Protein AF-D8J6N3-F1 (afdb_monomer_lite)

Radius of gyration: 20.4 Å; chains: 1; bounding box: 45×22×62 Å

Sequence (81 aa):
MTRNGNRSAILESLKDGIDGLQRAIETARPETPEEQRVQLRQYYELGYLANQCWKLQRDTDIDEMSQRMALLEDKTDMERY

InterPro domains:
  IPR058449 Domain of unknown function DUF8136 [PF26457] (14-75)

Secondary structure (DSSP, 8-state):
--HHHHHHHHHHHHHHHHHHHHHHHHH----SHHHHHHHHHHHHHHHHHHHHHHHHHHHHHHHHHHHHHHHHHHHHHHTT-

pLDDT: mean 85.05, std 11.92, range [48.84, 97.75]

Structure (mmCIF, N/CA/C/O backbone):
data_AF-D8J6N3-F1
#
_entry.id   AF-D8J6N3-F1
#
loop_
_atom_site.group_PDB
_atom_site.id
_atom_site.type_symbol
_atom_site.label_atom_id
_atom_site.label_alt_id
_atom_site.label_comp_id
_atom_site.label_asym_id
_atom_site.label_entity_id
_atom_site.label_seq_id
_atom_site.pdbx_PDB_ins_code
_atom_site.Cartn_x
_atom_site.Cartn_y
_atom_site.Cartn_z
_atom_site.occupancy
_atom_site.B_iso_or_equiv
_atom_site.auth_seq_id
_atom_site.auth_comp_id
_atom_site.auth_asym_id
_atom_site.auth_atom_id
_atom_site.pdbx_PDB_model_num
ATOM 1 N N . MET A 1 1 ? 14.613 -17.452 -14.998 1.00 48.84 1 MET A N 1
ATOM 2 C CA . MET A 1 1 ? 13.785 -16.335 -14.492 1.00 48.84 1 MET A CA 1
ATOM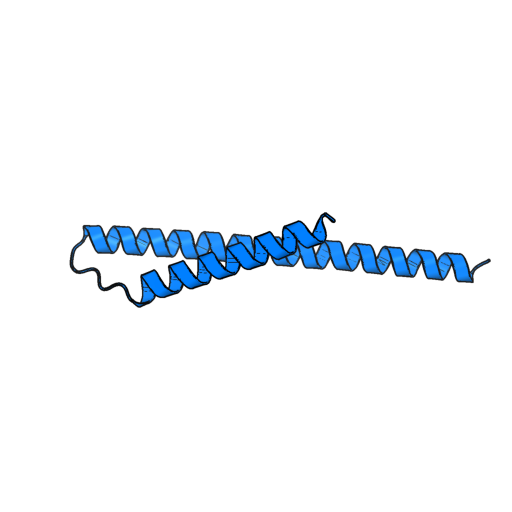 3 C C . MET A 1 1 ? 14.609 -15.061 -14.549 1.00 48.84 1 MET A C 1
ATOM 5 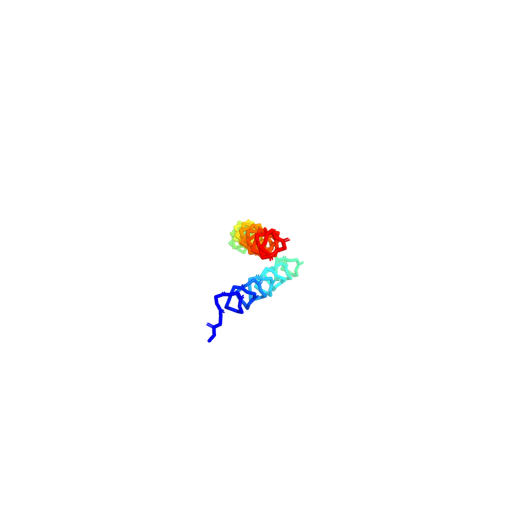O O . MET A 1 1 ? 15.646 -14.995 -13.903 1.00 48.84 1 MET A O 1
ATOM 9 N N . THR A 1 2 ? 14.213 -14.090 -15.366 1.00 55.41 2 THR A N 1
ATOM 10 C CA . THR A 1 2 ? 14.850 -12.765 -15.429 1.00 55.41 2 THR A CA 1
ATOM 11 C C . THR A 1 2 ? 14.522 -11.961 -14.167 1.00 55.41 2 THR A C 1
ATOM 13 O O . THR A 1 2 ? 13.417 -12.057 -13.634 1.00 55.41 2 THR A O 1
ATOM 16 N N . ARG A 1 3 ? 15.477 -11.156 -13.683 1.00 59.75 3 ARG A N 1
ATOM 17 C CA . ARG A 1 3 ? 15.361 -10.329 -12.463 1.00 59.75 3 ARG A CA 1
ATOM 18 C C . ARG A 1 3 ? 14.100 -9.445 -12.445 1.00 59.75 3 ARG A C 1
ATOM 20 O O . ARG A 1 3 ? 13.516 -9.268 -11.381 1.00 59.75 3 ARG A O 1
ATOM 27 N N . ASN A 1 4 ? 13.648 -8.968 -13.611 1.00 60.50 4 ASN A N 1
ATOM 28 C CA . ASN A 1 4 ? 12.405 -8.198 -13.750 1.00 60.50 4 ASN A CA 1
ATOM 29 C C . ASN A 1 4 ? 11.140 -9.021 -13.482 1.00 60.50 4 ASN A C 1
ATOM 31 O O . ASN A 1 4 ? 10.283 -8.560 -12.741 1.00 60.50 4 ASN A O 1
ATOM 35 N N . GLY A 1 5 ? 11.052 -10.262 -13.973 1.00 65.81 5 GLY A N 1
ATOM 36 C CA . GLY A 1 5 ? 9.884 -11.115 -13.716 1.00 65.81 5 GLY A CA 1
ATOM 37 C C . GLY A 1 5 ? 9.693 -11.437 -12.230 1.00 65.81 5 GLY A C 1
ATOM 38 O O . GLY A 1 5 ? 8.567 -11.535 -11.756 1.00 65.81 5 GLY A O 1
ATOM 39 N N . ASN A 1 6 ? 10.790 -11.531 -11.471 1.00 78.06 6 ASN A N 1
ATOM 40 C CA . ASN A 1 6 ? 10.729 -11.742 -10.025 1.00 78.06 6 ASN A CA 1
ATOM 41 C C . ASN A 1 6 ? 10.257 -10.477 -9.277 1.00 78.06 6 ASN A C 1
ATOM 43 O O . ASN A 1 6 ? 9.459 -10.560 -8.352 1.00 78.06 6 ASN A O 1
ATOM 47 N N . ARG A 1 7 ? 10.696 -9.285 -9.703 1.00 77.88 7 ARG A N 1
ATOM 48 C CA . ARG A 1 7 ? 10.275 -8.014 -9.088 1.00 77.88 7 ARG A CA 1
ATOM 49 C C . ARG A 1 7 ? 8.810 -7.680 -9.342 1.00 77.88 7 ARG A C 1
ATOM 51 O O . ARG A 1 7 ? 8.143 -7.243 -8.412 1.00 77.88 7 ARG A O 1
ATOM 58 N N . SER A 1 8 ? 8.306 -7.909 -10.554 1.00 82.69 8 SER A N 1
ATOM 59 C CA . SER A 1 8 ? 6.886 -7.699 -10.863 1.00 82.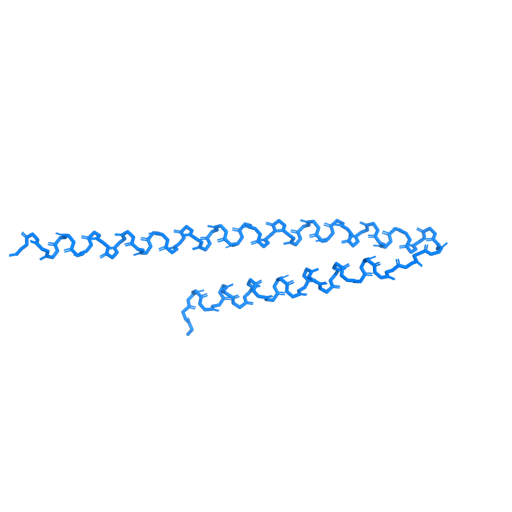69 8 SER A CA 1
ATOM 60 C C . SER A 1 8 ? 5.987 -8.594 -10.007 1.00 82.69 8 SER A C 1
ATOM 62 O O . SER A 1 8 ? 5.019 -8.100 -9.442 1.00 82.69 8 SER A O 1
ATOM 64 N N . ALA A 1 9 ? 6.360 -9.865 -9.821 1.00 86.31 9 ALA A N 1
ATOM 65 C CA . ALA A 1 9 ? 5.635 -10.784 -8.942 1.00 86.31 9 ALA A CA 1
ATOM 66 C C . ALA A 1 9 ? 5.669 -10.339 -7.466 1.00 86.31 9 ALA A C 1
ATOM 68 O O . ALA A 1 9 ? 4.665 -10.430 -6.764 1.00 86.31 9 ALA A O 1
ATOM 69 N N . ILE A 1 10 ? 6.806 -9.811 -6.994 1.00 86.94 10 ILE A N 1
ATOM 70 C CA . ILE A 1 10 ? 6.911 -9.241 -5.641 1.00 86.94 10 ILE A CA 1
ATOM 71 C C . ILE A 1 10 ? 6.010 -8.009 -5.498 1.00 86.94 10 ILE A C 1
ATOM 73 O O . ILE A 1 10 ? 5.324 -7.886 -4.489 1.00 86.94 10 ILE A O 1
ATOM 77 N N . LEU A 1 11 ? 5.991 -7.109 -6.489 1.00 89.00 11 LEU A N 1
ATOM 78 C CA . LEU A 1 11 ? 5.129 -5.922 -6.488 1.00 89.00 11 LEU A CA 1
ATOM 79 C C . LEU A 1 11 ? 3.645 -6.291 -6.469 1.00 89.00 11 LEU A C 1
ATOM 81 O O . LEU A 1 11 ? 2.880 -5.672 -5.737 1.00 89.00 11 LEU A O 1
ATOM 85 N N . GLU A 1 12 ? 3.245 -7.284 -7.257 1.00 91.00 12 GLU A N 1
ATOM 86 C CA . GLU A 1 12 ? 1.874 -7.795 -7.281 1.00 91.00 12 GLU A CA 1
ATOM 87 C C . GLU A 1 12 ? 1.487 -8.387 -5.922 1.00 91.00 12 GLU A C 1
ATOM 89 O O . GLU A 1 12 ? 0.514 -7.947 -5.318 1.00 91.00 12 GLU A O 1
ATOM 94 N N . SER A 1 13 ? 2.330 -9.256 -5.357 1.00 91.12 13 SER A N 1
ATOM 95 C CA . SER A 1 13 ? 2.097 -9.818 -4.023 1.00 91.12 13 SER A CA 1
ATOM 96 C C . SER A 1 13 ? 2.037 -8.749 -2.923 1.00 91.12 13 SER A C 1
ATOM 98 O O . SER A 1 13 ? 1.263 -8.892 -1.975 1.00 91.12 13 SER A O 1
ATOM 100 N N . LEU A 1 14 ? 2.829 -7.674 -3.028 1.00 91.12 14 LEU A N 1
ATOM 101 C CA . LEU A 1 14 ? 2.781 -6.553 -2.086 1.00 91.12 14 LEU A CA 1
ATOM 102 C C . LEU A 1 14 ? 1.471 -5.771 -2.204 1.00 91.12 14 LEU A C 1
ATOM 104 O O . LEU A 1 14 ? 0.897 -5.405 -1.180 1.00 91.12 14 LEU A O 1
ATOM 108 N N . LYS A 1 15 ? 1.001 -5.526 -3.432 1.00 93.00 15 LYS A N 1
ATOM 109 C CA . LYS A 1 15 ? -0.281 -4.859 -3.694 1.00 93.00 15 LYS A CA 1
ATOM 110 C C . LYS A 1 15 ? -1.448 -5.679 -3.154 1.00 93.00 15 LYS A C 1
ATOM 112 O O . LYS A 1 15 ? -2.266 -5.131 -2.426 1.00 93.00 15 LYS A O 1
ATOM 117 N N . ASP A 1 16 ? -1.459 -6.986 -3.399 1.00 94.88 16 ASP A N 1
ATOM 118 C CA . ASP A 1 16 ? -2.488 -7.883 -2.864 1.00 94.88 16 ASP A CA 1
ATOM 119 C C . ASP A 1 16 ? -2.514 -7.873 -1.327 1.00 94.88 16 ASP A C 1
ATOM 121 O O . ASP A 1 16 ? -3.582 -7.840 -0.710 1.00 94.88 16 ASP A O 1
ATOM 125 N N . GLY A 1 17 ? -1.337 -7.857 -0.692 1.00 92.50 17 GLY A N 1
ATOM 126 C CA . GLY A 1 17 ? -1.212 -7.750 0.763 1.00 92.50 17 GLY A CA 1
ATOM 127 C C . GLY A 1 17 ? -1.718 -6.414 1.317 1.00 92.50 17 GLY A C 1
ATOM 128 O O . GLY A 1 17 ? -2.424 -6.398 2.327 1.00 92.50 17 GLY A O 1
ATOM 129 N N . ILE A 1 18 ? -1.398 -5.303 0.644 1.00 95.38 18 ILE A N 1
ATOM 130 C CA . ILE A 1 18 ? -1.894 -3.958 0.976 1.00 95.38 18 ILE A CA 1
ATOM 131 C C . ILE A 1 18 ? -3.421 -3.917 0.882 1.00 95.38 18 ILE A C 1
ATOM 133 O O . ILE A 1 18 ? -4.071 -3.511 1.844 1.00 95.38 18 ILE A O 1
ATOM 137 N N . ASP A 1 19 ? -3.991 -4.392 -0.225 1.00 95.69 19 ASP A N 1
ATOM 138 C CA . ASP A 1 19 ? -5.436 -4.409 -0.454 1.00 95.69 19 ASP A CA 1
ATOM 139 C C . ASP A 1 19 ? -6.159 -5.276 0.584 1.00 95.69 19 ASP A C 1
ATOM 141 O O . ASP A 1 19 ? -7.209 -4.897 1.111 1.00 95.69 19 ASP A O 1
ATOM 145 N N . GLY A 1 20 ? -5.596 -6.443 0.905 1.00 95.12 20 GLY A N 1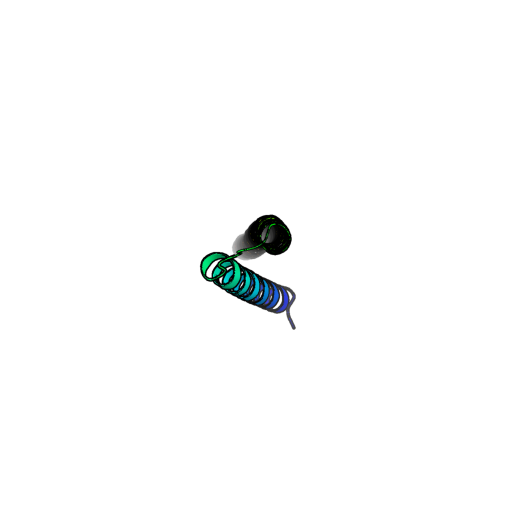
ATOM 146 C CA . GLY A 1 20 ? -6.133 -7.334 1.930 1.00 95.12 20 GLY A CA 1
ATOM 147 C C . GLY A 1 20 ? -6.144 -6.685 3.314 1.00 95.12 20 GLY A C 1
ATOM 148 O O . GLY A 1 20 ? -7.167 -6.712 4.003 1.00 95.12 20 GLY A O 1
ATOM 149 N N . LEU A 1 21 ? -5.033 -6.058 3.705 1.00 94.38 21 LEU A N 1
ATOM 150 C CA . LEU A 1 21 ? -4.912 -5.377 4.991 1.00 94.38 21 LEU A CA 1
ATOM 151 C C . LEU A 1 21 ? -5.818 -4.143 5.070 1.00 94.38 21 LEU A C 1
ATOM 153 O O . LEU A 1 21 ? -6.480 -3.939 6.086 1.00 94.38 21 LEU A O 1
ATOM 157 N N . GLN A 1 22 ? -5.906 -3.358 3.996 1.00 95.94 22 GLN A N 1
ATOM 158 C CA . GLN A 1 22 ? -6.808 -2.213 3.913 1.00 95.94 22 GLN A CA 1
ATOM 159 C C . GLN A 1 22 ? -8.263 -2.646 4.118 1.00 95.94 22 GLN A C 1
ATOM 161 O O . GLN A 1 22 ? -8.945 -2.094 4.980 1.00 95.94 22 GLN A O 1
ATOM 166 N N . ARG A 1 23 ? -8.724 -3.686 3.408 1.00 95.12 23 ARG A N 1
ATOM 167 C CA . ARG A 1 23 ? -10.087 -4.216 3.588 1.00 95.12 23 ARG A CA 1
ATOM 168 C C . ARG A 1 23 ? -10.324 -4.712 5.011 1.00 95.12 23 ARG A C 1
ATOM 170 O O . ARG A 1 23 ? -11.400 -4.484 5.561 1.00 95.12 23 ARG A O 1
ATOM 177 N N . ALA A 1 24 ? -9.341 -5.378 5.619 1.00 92.62 24 ALA A N 1
ATOM 178 C CA . ALA A 1 24 ? -9.449 -5.848 6.999 1.00 92.62 24 ALA A CA 1
ATOM 179 C C . ALA A 1 24 ? -9.609 -4.678 7.983 1.00 92.62 24 ALA A C 1
ATOM 181 O O . ALA A 1 24 ? -10.445 -4.741 8.880 1.00 92.62 24 ALA A O 1
ATOM 182 N N . ILE A 1 25 ? -8.865 -3.589 7.781 1.00 93.50 25 ILE A N 1
ATOM 183 C CA . ILE A 1 25 ? -8.957 -2.382 8.606 1.00 93.50 25 ILE A CA 1
ATOM 184 C C . ILE A 1 25 ? -10.302 -1.670 8.407 1.00 93.50 25 ILE A C 1
ATOM 186 O O . ILE A 1 25 ? -10.930 -1.290 9.394 1.00 93.50 25 ILE A O 1
ATOM 190 N N . GLU A 1 26 ? -10.747 -1.499 7.159 1.00 93.00 26 GLU A N 1
ATOM 191 C CA . GLU A 1 26 ? -11.986 -0.789 6.799 1.00 93.00 26 GLU A CA 1
ATOM 192 C C . GLU A 1 26 ? -13.251 -1.522 7.259 1.00 93.00 26 GLU A C 1
ATOM 194 O O . GLU A 1 26 ? -14.260 -0.892 7.580 1.00 93.00 26 GLU A O 1
ATOM 199 N N . THR A 1 27 ? -13.212 -2.855 7.294 1.00 94.56 27 THR A N 1
ATOM 200 C CA . THR A 1 27 ? -14.343 -3.678 7.746 1.00 94.56 27 THR A CA 1
ATOM 201 C C . THR A 1 27 ? -14.323 -3.948 9.250 1.00 94.56 27 THR A C 1
ATOM 203 O O . THR A 1 27 ? -15.355 -4.325 9.811 1.00 94.56 27 THR A O 1
ATOM 206 N N . ALA A 1 28 ? -13.186 -3.731 9.919 1.00 92.44 28 ALA A N 1
ATOM 207 C CA . ALA A 1 28 ? -13.060 -3.930 11.354 1.00 92.44 28 ALA A CA 1
ATOM 208 C C . ALA A 1 28 ? -13.901 -2.921 12.148 1.00 92.44 28 ALA A C 1
ATOM 210 O O . ALA A 1 28 ? -13.905 -1.715 11.892 1.00 92.44 28 ALA A O 1
ATOM 211 N N . ARG A 1 29 ? -14.577 -3.431 13.179 1.00 94.50 29 ARG A N 1
ATOM 212 C CA . ARG A 1 29 ? -15.305 -2.645 14.179 1.00 94.50 29 ARG A CA 1
ATOM 213 C C . ARG A 1 29 ? -14.771 -3.000 15.563 1.00 94.50 29 ARG A C 1
ATOM 215 O O . ARG A 1 29 ? -15.345 -3.867 16.210 1.00 94.50 29 ARG A O 1
ATOM 222 N N . PRO A 1 30 ? -13.641 -2.416 15.988 1.00 93.81 30 PRO A N 1
ATOM 223 C CA . PRO A 1 30 ? -13.087 -2.716 17.298 1.00 93.81 30 PRO A CA 1
ATOM 224 C C . PRO A 1 30 ? -13.976 -2.123 18.396 1.00 93.81 30 PRO A C 1
ATOM 226 O O . PRO A 1 30 ? -14.260 -0.923 18.402 1.00 93.81 30 PRO A O 1
ATOM 229 N N . GLU A 1 31 ? -14.391 -2.959 19.338 1.00 97.12 31 GLU A N 1
ATOM 230 C CA . GLU A 1 31 ? -15.270 -2.588 20.451 1.00 97.12 31 GLU A CA 1
ATOM 231 C C . GLU A 1 31 ? -14.483 -2.437 21.758 1.00 97.12 31 GLU A C 1
ATOM 233 O O . GLU A 1 31 ? -14.901 -1.716 22.666 1.00 97.12 31 GLU A O 1
ATOM 238 N N . THR A 1 32 ? -13.302 -3.057 21.840 1.00 97.75 32 THR A N 1
ATOM 239 C CA . THR A 1 32 ? -12.426 -3.005 23.014 1.00 97.75 32 THR A CA 1
ATOM 240 C C . THR A 1 32 ? -11.163 -2.163 22.780 1.00 97.75 32 THR A C 1
ATOM 242 O O . THR A 1 32 ? -10.675 -2.046 21.651 1.00 97.75 32 THR A O 1
ATOM 245 N N . PRO A 1 33 ? -10.548 -1.606 23.844 1.00 97.19 33 PRO A N 1
ATOM 246 C CA . PRO A 1 33 ? -9.269 -0.900 23.731 1.00 97.19 33 PRO A CA 1
ATOM 247 C C . PRO A 1 33 ? -8.132 -1.758 23.157 1.00 97.19 33 PRO A C 1
ATOM 249 O O . PRO A 1 33 ? -7.209 -1.238 22.533 1.00 97.19 33 PRO A O 1
ATOM 252 N N . GLU A 1 34 ? -8.168 -3.072 23.373 1.00 96.38 34 GLU A N 1
ATOM 253 C CA . GLU A 1 34 ? -7.180 -4.002 22.820 1.00 96.38 34 GLU A CA 1
ATOM 254 C C . GLU A 1 34 ? -7.356 -4.172 21.314 1.00 96.38 34 GLU A C 1
ATOM 256 O O . GLU A 1 34 ? -6.379 -4.048 20.574 1.00 96.38 34 GLU A O 1
ATOM 261 N N . GLU A 1 35 ? -8.589 -4.332 20.840 1.00 94.44 35 GLU A N 1
ATOM 262 C CA . GLU A 1 35 ? -8.891 -4.377 19.406 1.00 94.44 35 GLU A CA 1
ATOM 263 C C . GLU A 1 35 ? -8.532 -3.059 18.709 1.00 94.44 35 GLU A C 1
ATOM 265 O O . GLU A 1 35 ? -7.951 -3.074 17.625 1.00 94.44 35 GLU A O 1
ATOM 270 N N . GLN A 1 36 ? -8.772 -1.912 19.351 1.00 95.00 36 GLN A N 1
ATOM 271 C CA . GLN A 1 36 ? -8.359 -0.606 18.822 1.00 95.00 36 GLN A CA 1
ATOM 272 C C . GLN A 1 36 ? -6.832 -0.489 18.703 1.00 95.00 36 GLN A C 1
ATOM 274 O O . GLN A 1 36 ? -6.324 0.065 17.727 1.00 95.00 36 GLN A O 1
ATOM 279 N N . ARG A 1 37 ? -6.069 -1.044 19.656 1.00 96.06 37 ARG A N 1
ATOM 280 C CA . ARG A 1 37 ? -4.597 -1.095 19.571 1.00 96.06 37 ARG A CA 1
ATOM 281 C C . ARG A 1 37 ? -4.118 -1.999 18.440 1.00 96.06 37 ARG A C 1
ATOM 283 O O . ARG A 1 37 ? -3.118 -1.677 17.797 1.00 96.06 37 ARG A O 1
ATOM 290 N N . VAL A 1 38 ? -4.802 -3.118 18.205 1.00 94.62 38 VAL A N 1
ATOM 291 C CA . VAL A 1 38 ? -4.514 -3.996 17.063 1.00 94.62 38 VAL A CA 1
ATOM 292 C C . VAL A 1 38 ? -4.781 -3.251 15.757 1.00 94.62 38 VAL A C 1
ATOM 294 O O . VAL A 1 38 ? -3.891 -3.201 14.910 1.00 94.62 38 VAL A O 1
ATOM 297 N N . GLN A 1 39 ? -5.931 -2.586 15.631 1.00 93.62 39 GLN A N 1
ATOM 298 C CA . GLN A 1 39 ? -6.270 -1.810 14.438 1.00 93.62 39 GLN A CA 1
ATOM 299 C C . GLN A 1 39 ? -5.260 -0.679 14.189 1.00 93.62 39 GLN A C 1
ATOM 301 O O . GLN A 1 39 ? -4.797 -0.487 13.067 1.00 93.62 39 GLN A O 1
ATOM 306 N N . LEU A 1 40 ? -4.829 0.027 15.240 1.00 94.94 40 LEU A N 1
ATOM 307 C CA . LEU A 1 40 ? -3.791 1.053 15.130 1.00 94.94 40 LEU A CA 1
ATOM 308 C C . LEU A 1 40 ? -2.461 0.478 14.612 1.00 94.94 40 LEU A C 1
ATOM 310 O O . LEU A 1 40 ? -1.806 1.087 13.768 1.00 94.94 40 LEU A O 1
ATOM 314 N N . ARG A 1 41 ? -2.063 -0.710 15.082 1.00 94.75 41 ARG A N 1
ATOM 315 C CA . ARG A 1 41 ? -0.863 -1.399 14.583 1.00 94.75 41 ARG A CA 1
ATOM 316 C C . ARG A 1 41 ? -0.988 -1.749 13.101 1.00 94.75 41 ARG A C 1
ATOM 318 O O . ARG A 1 41 ? -0.034 -1.537 12.358 1.00 94.75 41 ARG A O 1
ATOM 325 N N . GLN A 1 42 ? -2.158 -2.221 12.681 1.00 93.19 42 GLN A N 1
ATOM 326 C CA . GLN A 1 42 ? -2.448 -2.536 11.283 1.00 93.19 42 GLN A CA 1
ATOM 327 C C . GLN A 1 42 ? -2.362 -1.290 10.387 1.00 93.19 42 GLN A C 1
ATOM 329 O O . GLN A 1 42 ? -1.820 -1.375 9.290 1.00 93.19 42 GLN A O 1
ATOM 334 N N . TYR A 1 43 ? -2.789 -0.111 10.860 1.00 93.62 43 T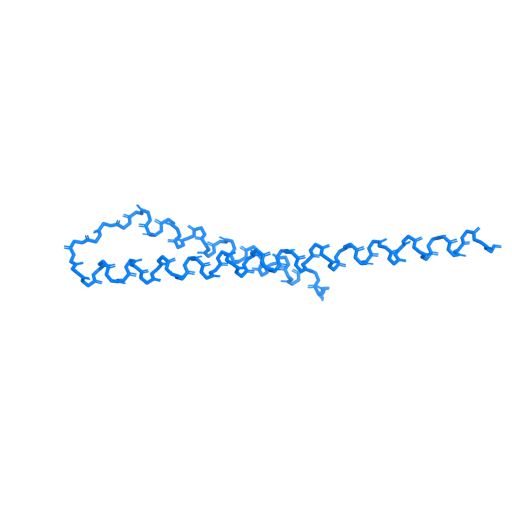YR A N 1
ATOM 335 C CA . TYR A 1 43 ? -2.586 1.150 10.129 1.00 93.62 43 TYR A CA 1
ATOM 336 C C . TYR A 1 43 ? -1.102 1.486 9.916 1.00 93.62 43 TYR A C 1
ATOM 338 O O . TYR A 1 43 ? -0.715 1.912 8.826 1.00 93.62 43 TYR A O 1
ATOM 346 N N . TYR A 1 44 ? -0.252 1.290 10.930 1.00 95.00 44 TYR A N 1
ATOM 347 C CA . TYR A 1 44 ? 1.192 1.500 10.773 1.00 95.00 44 TYR A CA 1
ATOM 348 C C . TYR A 1 44 ? 1.812 0.516 9.781 1.00 95.00 44 TYR A C 1
ATOM 350 O O . TYR A 1 44 ? 2.656 0.902 8.970 1.00 95.00 44 TYR A O 1
ATOM 358 N N . GLU A 1 45 ? 1.382 -0.742 9.828 1.00 93.69 45 GLU A N 1
ATOM 359 C CA . GLU A 1 45 ? 1.826 -1.780 8.904 1.00 93.69 45 GLU A CA 1
ATOM 360 C C . GLU A 1 45 ? 1.402 -1.474 7.463 1.00 93.69 45 GLU A C 1
ATOM 362 O O . GLU A 1 45 ? 2.236 -1.524 6.559 1.00 93.69 45 GLU A O 1
ATOM 367 N N . LEU A 1 46 ? 0.160 -1.030 7.255 1.00 93.56 46 LEU A N 1
ATOM 368 C CA . LEU A 1 46 ? -0.334 -0.568 5.958 1.00 93.56 46 LEU A CA 1
ATOM 369 C C . LEU A 1 46 ? 0.526 0.575 5.403 1.00 93.56 46 LEU A C 1
ATOM 371 O O . LEU A 1 46 ? 0.961 0.526 4.252 1.00 93.56 46 LEU A O 1
ATOM 375 N N . GLY A 1 47 ? 0.827 1.582 6.229 1.00 92.38 47 GLY A N 1
ATOM 376 C CA . GLY A 1 47 ? 1.691 2.696 5.832 1.00 92.38 47 GLY A CA 1
ATOM 377 C C . GLY A 1 47 ? 3.111 2.248 5.471 1.00 92.38 47 GLY A C 1
ATOM 378 O O . GLY A 1 47 ? 3.697 2.733 4.499 1.00 92.38 47 GLY A O 1
ATOM 379 N N . TYR A 1 48 ? 3.662 1.287 6.215 1.00 93.38 48 TYR A N 1
ATOM 380 C CA . TYR A 1 48 ? 4.961 0.700 5.907 1.00 93.38 48 TYR A CA 1
ATOM 381 C C . TYR A 1 48 ? 4.945 -0.035 4.561 1.00 93.38 48 TYR A C 1
ATOM 383 O O . TYR A 1 48 ? 5.802 0.238 3.718 1.00 93.38 48 TYR A O 1
ATOM 391 N N . LEU A 1 49 ? 3.964 -0.913 4.332 1.00 90.56 49 LEU A N 1
ATOM 392 C CA . LEU A 1 49 ? 3.840 -1.681 3.091 1.00 90.56 49 LEU A CA 1
ATOM 393 C C . LEU A 1 49 ? 3.630 -0.771 1.877 1.00 90.56 49 LEU A C 1
ATOM 395 O O . LEU A 1 49 ? 4.314 -0.939 0.867 1.00 90.56 49 LEU A O 1
ATOM 399 N N . ALA A 1 50 ? 2.775 0.248 1.992 1.00 91.62 50 ALA A N 1
ATOM 400 C CA . ALA A 1 50 ? 2.559 1.234 0.934 1.00 91.62 50 ALA A CA 1
ATOM 401 C C . ALA A 1 50 ? 3.863 1.954 0.543 1.00 91.62 50 ALA A C 1
ATOM 403 O O . ALA A 1 50 ? 4.180 2.091 -0.640 1.00 91.62 50 ALA A O 1
ATOM 404 N N . ASN A 1 51 ? 4.673 2.351 1.531 1.00 91.88 51 ASN A N 1
ATOM 405 C CA . ASN A 1 51 ? 5.974 2.972 1.285 1.00 91.88 51 ASN A CA 1
ATOM 406 C C . ASN A 1 51 ? 6.966 2.009 0.606 1.00 91.88 51 ASN A C 1
ATOM 408 O O . ASN A 1 51 ? 7.712 2.424 -0.280 1.00 91.88 51 ASN A O 1
ATOM 412 N N . GLN A 1 52 ? 6.983 0.729 0.993 1.00 89.25 52 GLN A N 1
ATOM 413 C CA . GLN A 1 52 ? 7.831 -0.272 0.333 1.00 89.25 52 GLN A CA 1
ATOM 414 C C . GLN A 1 52 ? 7.405 -0.506 -1.119 1.00 89.25 52 GLN A C 1
ATOM 416 O O . GLN A 1 52 ? 8.261 -0.540 -2.001 1.00 89.25 52 GLN A O 1
ATOM 421 N N . CYS A 1 53 ? 6.097 -0.592 -1.381 1.00 89.94 53 CYS A N 1
ATOM 422 C CA . CYS A 1 53 ? 5.566 -0.723 -2.735 1.00 89.94 53 CYS A CA 1
ATOM 423 C C . CYS A 1 53 ? 5.985 0.465 -3.612 1.00 89.94 53 CYS A C 1
ATOM 425 O O . CYS A 1 53 ? 6.482 0.266 -4.719 1.00 89.94 53 CYS A O 1
ATOM 427 N N . TRP A 1 54 ? 5.853 1.695 -3.102 1.00 88.94 54 TRP A N 1
ATOM 428 C CA . TRP A 1 54 ? 6.250 2.901 -3.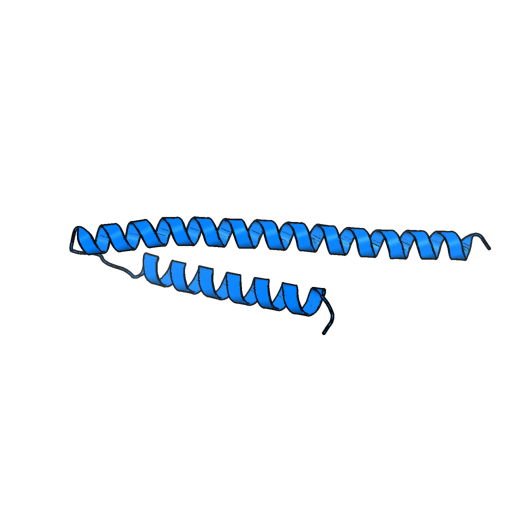833 1.00 88.94 54 TRP A CA 1
ATOM 429 C C . TRP A 1 54 ? 7.749 2.926 -4.158 1.00 88.94 54 TRP A C 1
ATOM 431 O O . TRP A 1 54 ? 8.132 3.205 -5.294 1.00 88.94 54 TRP A O 1
ATOM 441 N N . LYS A 1 55 ? 8.607 2.591 -3.185 1.00 88.81 55 LYS A N 1
ATOM 442 C CA . LYS A 1 55 ? 10.061 2.521 -3.397 1.00 88.81 55 LYS A CA 1
ATOM 443 C C . LYS A 1 55 ? 10.428 1.481 -4.448 1.00 88.81 55 LYS A C 1
ATOM 445 O O . LYS A 1 55 ? 11.164 1.794 -5.376 1.00 88.81 55 LYS A O 1
ATOM 450 N N . LEU A 1 56 ? 9.881 0.274 -4.326 1.00 86.50 56 LEU A N 1
ATOM 451 C CA . LEU A 1 56 ? 10.181 -0.824 -5.238 1.00 86.50 56 LEU A CA 1
ATOM 452 C C . LEU A 1 56 ? 9.703 -0.529 -6.666 1.00 86.50 56 LEU A C 1
ATOM 454 O O . LEU A 1 56 ? 10.394 -0.869 -7.625 1.00 86.50 56 LEU A O 1
ATOM 458 N N . GLN A 1 57 ? 8.550 0.129 -6.811 1.00 87.12 57 GLN A N 1
ATOM 459 C CA . GLN A 1 57 ? 8.055 0.570 -8.111 1.00 87.12 57 GLN A CA 1
ATOM 460 C C . GLN A 1 57 ? 8.990 1.615 -8.728 1.00 87.12 57 GLN A C 1
ATOM 462 O O . GLN A 1 57 ? 9.438 1.433 -9.855 1.00 87.12 57 GLN A O 1
ATOM 467 N N . ARG A 1 58 ? 9.378 2.643 -7.966 1.00 85.56 58 ARG A N 1
ATOM 468 C CA . ARG A 1 58 ? 10.306 3.678 -8.442 1.00 85.56 58 ARG A CA 1
ATOM 469 C C . ARG A 1 58 ? 11.662 3.102 -8.850 1.00 85.56 58 ARG A C 1
ATOM 471 O O . ARG A 1 58 ? 12.213 3.494 -9.872 1.00 85.56 58 ARG A O 1
ATOM 478 N N . ASP A 1 59 ? 12.201 2.179 -8.061 1.00 83.38 59 ASP A N 1
ATOM 479 C CA . ASP A 1 59 ? 13.473 1.523 -8.373 1.00 83.38 59 ASP A CA 1
ATOM 480 C C . ASP A 1 59 ? 13.359 0.656 -9.641 1.00 83.38 59 ASP A C 1
ATOM 482 O O . ASP A 1 59 ? 14.311 0.560 -10.414 1.00 83.38 59 ASP A O 1
ATOM 486 N N . THR A 1 60 ? 12.185 0.066 -9.893 1.00 76.88 60 THR A N 1
ATOM 487 C CA . THR A 1 60 ? 11.902 -0.677 -11.132 1.00 76.88 60 THR A CA 1
ATOM 488 C C . THR A 1 60 ? 11.847 0.259 -12.339 1.00 76.88 60 THR A C 1
ATOM 490 O O . THR A 1 60 ? 12.502 -0.017 -13.341 1.00 76.88 60 THR A O 1
ATOM 493 N N . ASP A 1 61 ? 11.151 1.392 -12.224 1.00 79.19 61 ASP A N 1
ATOM 494 C CA . ASP A 1 61 ? 11.056 2.391 -13.295 1.00 79.19 61 ASP A CA 1
ATOM 495 C C . ASP A 1 61 ? 12.447 2.927 -13.687 1.00 79.19 61 ASP A C 1
ATOM 497 O O . ASP A 1 61 ? 12.754 3.094 -14.870 1.00 79.19 61 ASP A O 1
ATOM 501 N N . ILE A 1 62 ? 13.323 3.148 -12.697 1.00 80.38 62 ILE A N 1
ATOM 502 C CA . ILE A 1 62 ? 14.713 3.571 -12.919 1.00 80.38 62 ILE A CA 1
ATOM 503 C C . ILE A 1 62 ? 15.505 2.485 -13.660 1.00 80.38 62 ILE A C 1
ATOM 505 O O . ILE A 1 62 ? 16.151 2.789 -14.664 1.00 80.38 62 ILE A O 1
ATOM 509 N N . ASP A 1 63 ? 15.435 1.229 -13.206 1.00 80.69 63 ASP A N 1
ATOM 510 C CA . ASP A 1 63 ? 16.127 0.104 -13.851 1.00 80.69 63 ASP A CA 1
ATOM 511 C C . ASP A 1 63 ? 15.678 -0.062 -15.320 1.00 80.69 63 ASP A C 1
ATOM 513 O O . ASP A 1 63 ? 16.503 -0.319 -16.204 1.00 80.69 63 ASP A O 1
ATOM 517 N N . GLU A 1 64 ? 14.384 0.106 -15.607 1.00 81.19 64 GLU A N 1
ATOM 518 C CA . GLU A 1 64 ? 13.839 0.041 -16.967 1.00 81.19 64 GLU A CA 1
ATOM 519 C C . GLU A 1 64 ? 14.294 1.217 -17.838 1.00 81.19 64 GLU A C 1
ATOM 521 O O . GLU A 1 64 ? 14.667 1.020 -18.999 1.00 81.19 64 GLU A O 1
ATOM 526 N N . MET A 1 65 ? 14.322 2.438 -17.295 1.00 81.31 65 MET A N 1
ATOM 527 C CA . MET A 1 65 ? 14.861 3.601 -18.004 1.00 81.31 65 MET A CA 1
ATOM 528 C C . MET A 1 65 ? 16.340 3.417 -18.351 1.00 81.31 65 MET A C 1
ATOM 530 O O . MET A 1 65 ? 16.726 3.674 -19.492 1.00 81.31 65 MET A O 1
ATOM 534 N N . SER A 1 66 ? 17.156 2.921 -17.418 1.00 81.69 66 SER A N 1
ATOM 535 C CA . SER A 1 66 ? 18.572 2.630 -17.670 1.00 81.69 66 SER A CA 1
ATOM 536 C C . SER A 1 66 ? 18.762 1.601 -18.786 1.00 81.69 66 SER A C 1
ATOM 538 O O . SER A 1 66 ? 19.598 1.804 -19.664 1.00 81.69 66 SER A O 1
ATOM 540 N N . GLN A 1 67 ? 17.953 0.537 -18.814 1.00 79.50 67 GLN A N 1
ATOM 541 C CA . GLN A 1 67 ? 17.992 -0.450 -19.900 1.00 79.50 67 GLN A CA 1
ATOM 542 C C . GLN A 1 67 ? 17.595 0.161 -21.249 1.00 79.50 67 GLN A C 1
ATOM 544 O O . GLN A 1 67 ? 18.225 -0.122 -22.267 1.00 79.50 67 GLN A O 1
ATOM 549 N N . ARG A 1 68 ? 16.575 1.027 -21.271 1.00 82.25 68 ARG A N 1
ATOM 550 C CA . ARG A 1 68 ? 16.148 1.721 -22.495 1.00 82.25 68 ARG A CA 1
ATOM 551 C C . ARG A 1 68 ? 17.213 2.680 -23.018 1.00 82.25 68 ARG A C 1
ATOM 553 O O . ARG A 1 68 ? 17.387 2.744 -24.230 1.00 82.25 68 ARG A O 1
ATOM 560 N N . MET A 1 69 ? 17.916 3.398 -22.139 1.00 81.25 69 MET A N 1
ATOM 561 C CA . MET A 1 69 ? 19.025 4.265 -22.552 1.00 81.25 69 MET A CA 1
ATOM 562 C C . MET A 1 69 ? 20.184 3.455 -23.128 1.00 81.25 69 MET A C 1
ATOM 564 O O . MET A 1 69 ? 20.620 3.767 -24.228 1.00 81.25 69 MET A O 1
ATOM 568 N N . ALA A 1 70 ? 20.591 2.366 -22.470 1.00 80.94 70 ALA A N 1
ATOM 569 C CA . ALA A 1 70 ? 21.648 1.493 -22.982 1.00 80.94 70 ALA A CA 1
ATOM 570 C C . ALA A 1 70 ? 21.320 0.942 -24.384 1.00 80.94 70 ALA A C 1
ATOM 572 O O . ALA A 1 70 ? 22.173 0.922 -25.263 1.00 80.94 70 ALA A O 1
ATOM 573 N N . LEU A 1 71 ? 20.060 0.557 -24.629 1.00 78.88 71 LEU A N 1
ATOM 574 C CA . LEU A 1 71 ? 19.602 0.109 -25.951 1.00 78.88 71 LEU A CA 1
ATOM 575 C C . LEU A 1 71 ? 19.603 1.220 -27.013 1.00 78.88 71 LEU A C 1
ATOM 577 O O . LEU A 1 71 ? 19.720 0.927 -28.201 1.00 78.88 71 LEU A O 1
ATOM 581 N N . LEU A 1 72 ? 19.395 2.478 -26.619 1.00 77.94 72 LEU A N 1
ATOM 582 C CA . LEU A 1 72 ? 19.441 3.622 -27.533 1.00 77.94 72 LEU A CA 1
ATOM 583 C C . LEU A 1 72 ? 20.883 4.023 -27.847 1.00 77.94 72 LEU A C 1
ATOM 585 O O . LEU A 1 72 ? 21.188 4.281 -29.008 1.00 77.94 72 LEU A O 1
ATOM 589 N N . GLU A 1 73 ? 21.763 4.033 -26.848 1.00 77.75 73 GLU A N 1
ATOM 590 C CA . GLU A 1 73 ? 23.200 4.274 -27.023 1.00 77.75 73 GLU A CA 1
ATOM 591 C C . GLU A 1 73 ? 23.813 3.234 -27.973 1.00 77.75 73 GLU A C 1
ATOM 593 O O . GLU A 1 73 ? 24.408 3.615 -28.977 1.00 77.75 73 GLU A O 1
ATOM 598 N N . ASP A 1 74 ? 23.533 1.944 -27.759 1.00 74.75 74 ASP A N 1
ATOM 599 C CA . ASP A 1 74 ? 24.025 0.844 -28.605 1.00 74.75 74 ASP A CA 1
ATOM 600 C C . ASP A 1 74 ? 23.565 0.965 -30.073 1.00 74.75 74 ASP A C 1
ATOM 602 O O . ASP A 1 74 ? 24.339 0.769 -31.010 1.00 74.75 74 ASP A O 1
ATOM 606 N N . LYS A 1 75 ? 22.313 1.385 -30.305 1.00 70.31 75 LYS A N 1
ATOM 607 C CA . LYS A 1 75 ? 21.810 1.668 -31.662 1.00 70.31 75 LYS A CA 1
ATOM 608 C C . LYS A 1 75 ? 22.498 2.865 -32.308 1.00 70.31 75 LYS A C 1
ATOM 610 O O . LYS A 1 75 ? 22.791 2.828 -33.497 1.00 70.31 75 LYS A O 1
ATOM 615 N N . THR A 1 76 ? 22.748 3.915 -31.532 1.00 70.50 76 THR A N 1
ATOM 616 C CA . THR A 1 76 ? 23.385 5.138 -32.036 1.00 70.50 76 THR A CA 1
ATOM 617 C C . THR A 1 76 ? 24.845 4.880 -32.417 1.00 70.50 76 THR A C 1
ATOM 619 O O . THR A 1 76 ? 25.330 5.434 -33.402 1.00 70.50 76 THR A O 1
ATOM 622 N N . ASP A 1 77 ? 25.536 4.015 -31.674 1.00 68.94 77 ASP A N 1
ATOM 623 C CA . ASP A 1 77 ? 26.910 3.608 -31.972 1.00 68.94 77 ASP A CA 1
ATOM 624 C C . ASP A 1 77 ? 26.988 2.653 -33.175 1.00 68.94 77 ASP A C 1
ATOM 626 O O . ASP A 1 77 ? 27.902 2.774 -33.991 1.00 68.94 77 ASP A O 1
ATOM 630 N N . MET A 1 78 ? 25.998 1.769 -33.348 1.00 62.97 78 MET A N 1
ATOM 631 C CA . MET A 1 78 ? 25.867 0.910 -34.535 1.00 62.97 78 MET A CA 1
ATOM 632 C C . MET A 1 78 ? 25.561 1.690 -35.823 1.00 62.97 78 MET A C 1
ATOM 634 O O . MET A 1 78 ? 25.984 1.270 -36.892 1.00 62.97 78 MET A O 1
ATOM 638 N N . GLU A 1 79 ? 24.861 2.826 -35.744 1.00 63.41 79 GLU A N 1
ATOM 639 C CA . GLU A 1 79 ? 24.574 3.702 -36.897 1.00 63.41 79 GLU A CA 1
ATOM 640 C C . GLU A 1 79 ? 25.752 4.622 -37.284 1.00 63.41 79 GLU A C 1
ATOM 642 O O . GLU A 1 79 ? 25.702 5.297 -38.314 1.00 63.41 79 GLU A O 1
ATOM 647 N N . ARG A 1 80 ? 26.815 4.676 -36.468 1.00 58.12 80 ARG A N 1
ATOM 648 C CA . ARG A 1 80 ? 28.028 5.478 -36.721 1.00 58.12 80 ARG A CA 1
ATOM 649 C C . ARG A 1 80 ? 29.154 4.713 -37.429 1.00 58.12 80 ARG A C 1
ATOM 651 O O . ARG A 1 80 ? 30.181 5.330 -37.722 1.00 58.12 80 ARG A O 1
ATOM 658 N N . TYR A 1 81 ? 28.962 3.425 -37.708 1.00 48.94 81 TYR A N 1
ATOM 659 C CA . TYR A 1 81 ? 29.850 2.567 -38.505 1.00 48.94 81 TYR A CA 1
ATOM 660 C C . TYR A 1 81 ? 29.197 2.182 -39.834 1.00 48.94 81 TYR A C 1
ATOM 662 O O . TYR A 1 81 ? 29.958 2.032 -40.818 1.00 48.94 81 TYR A O 1
#

Foldseek 3Di:
DDPLVVLVVVLVVLVVVLVVLVVVLVPDDDPDPVSVVVSVVSVVVSVVSVVVSVVSVVVSVVVVVVVVVVVVVVVVVVVVD

Organism: Halalkalicoccus jeotgali (strain DSM 18796 / CECT 7217 / JCM 14584 / KCTC 4019 / B3) (NCBI:txid795797)